Protein AF-X1MSN8-F1 (afdb_monomer_lite)

Organism: NCBI:txid412755

Radius of gyration: 18.1 Å; chains: 1; bounding box: 48×29×44 Å

InterPro domains:
  IPR015896 Tetrapyrrole biosynthesis, glutamyl-tRNA reductase, dimerisation domain [PF00745] (1-82)
  IPR036453 Glutamyl tRNA-reductase dimerization domain superfamily [SSF69075] (2-83)

Sequence (92 aa):
LRELAAVDVLKAYRQQSERLRDDELQKAQRLLANGGNPEDVLAQLARGLTNKLLHAPSVQLKKLSAEGRLDALAMAQELFALNEGSTDKSPQ

Secondary structure (DSSP, 8-state):
-HHHHHHHHHHHHHHHHHHHHHHHHHHHHHHHHTT--HHHHHHHHHHHHHHHHHHHHHHHHHHHHHTT-HHHHHHHHHHTTTT-TT------

Foldseek 3Di:
DVVVVVVVVVVVLVVVLVVLLVVLVVVLVVCVVVVHDNVVSVVCSVVSSVCVSCVVVVVVLVVCVVVVVVVVNVVVCVVVVVVVPPPPPDDD

Structure (mmCIF, N/CA/C/O backbone):
data_AF-X1MSN8-F1
#
_entry.id   AF-X1MSN8-F1
#
loop_
_atom_site.group_PDB
_atom_site.id
_atom_site.type_symbol
_atom_site.label_atom_id
_atom_site.label_alt_id
_atom_site.label_comp_id
_atom_site.label_asym_id
_atom_site.label_entity_id
_atom_site.label_seq_id
_atom_site.pdbx_PDB_ins_code
_atom_site.Cartn_x
_atom_site.Cartn_y
_atom_site.Cartn_z
_atom_site.occupancy
_atom_site.B_iso_or_equiv
_atom_site.auth_seq_id
_atom_site.auth_comp_id
_atom_site.auth_asym_id
_atom_site.auth_atom_id
_atom_site.pdbx_PDB_model_num
ATOM 1 N N . LEU A 1 1 ? 5.125 15.131 -23.665 1.00 62.31 1 LEU A N 1
ATOM 2 C CA . LEU A 1 1 ? 4.677 13.731 -23.894 1.00 62.31 1 LEU A CA 1
ATOM 3 C C . LEU A 1 1 ? 5.163 12.770 -22.803 1.00 62.31 1 LEU A C 1
ATOM 5 O O . LEU A 1 1 ?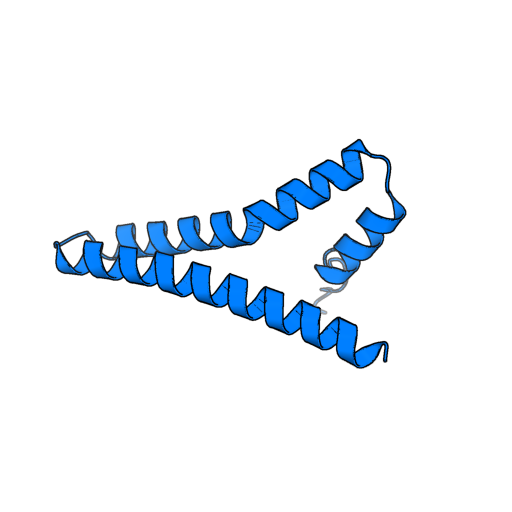 4.322 12.106 -22.223 1.00 62.31 1 LEU A O 1
ATOM 9 N N . ARG A 1 2 ? 6.465 12.710 -22.469 1.00 62.88 2 ARG A N 1
ATOM 10 C CA . ARG A 1 2 ? 6.985 11.805 -21.414 1.00 62.88 2 ARG A CA 1
ATOM 11 C C . ARG A 1 2 ? 6.503 12.134 -19.992 1.00 62.88 2 ARG A C 1
ATOM 13 O O . ARG A 1 2 ? 6.154 11.221 -19.258 1.00 62.88 2 ARG A O 1
ATOM 20 N N . GLU A 1 3 ? 6.417 13.415 -19.633 1.00 69.62 3 GLU A N 1
ATOM 21 C CA . GLU A 1 3 ? 5.919 13.836 -18.310 1.00 69.62 3 GLU A CA 1
ATOM 22 C C . GLU A 1 3 ? 4.455 13.434 -18.069 1.00 69.62 3 GLU A C 1
ATOM 24 O O . GLU A 1 3 ? 4.107 13.010 -16.973 1.00 69.62 3 GLU A O 1
ATOM 29 N N . LEU A 1 4 ? 3.615 13.471 -19.110 1.00 76.06 4 LEU A N 1
ATOM 30 C CA . LEU A 1 4 ? 2.209 13.054 -19.029 1.00 76.06 4 LEU A CA 1
ATOM 31 C C . LEU A 1 4 ? 2.079 11.560 -18.693 1.00 76.06 4 LEU A C 1
ATOM 33 O O . LEU A 1 4 ? 1.307 11.195 -17.814 1.00 76.06 4 LEU A O 1
ATOM 37 N N . ALA A 1 5 ? 2.903 10.709 -19.314 1.00 81.50 5 ALA A N 1
ATOM 38 C CA . ALA A 1 5 ? 2.864 9.266 -19.081 1.00 81.50 5 ALA A CA 1
ATOM 39 C C . ALA A 1 5 ? 3.246 8.888 -17.638 1.00 81.50 5 ALA A C 1
ATOM 41 O O . ALA A 1 5 ? 2.622 8.012 -17.041 1.00 81.50 5 ALA A O 1
ATOM 42 N N . ALA A 1 6 ? 4.241 9.564 -17.052 1.00 85.88 6 ALA A N 1
ATOM 43 C CA . ALA A 1 6 ? 4.626 9.338 -15.658 1.00 85.88 6 ALA A CA 1
ATOM 44 C C . ALA A 1 6 ? 3.519 9.772 -14.680 1.00 85.88 6 ALA A C 1
ATOM 46 O O . ALA A 1 6 ? 3.222 9.062 -13.717 1.00 85.88 6 ALA A O 1
ATOM 47 N N . VAL A 1 7 ? 2.869 10.909 -14.952 1.00 91.00 7 VAL A N 1
ATOM 48 C CA . VAL A 1 7 ? 1.734 11.404 -14.157 1.00 91.00 7 VAL A CA 1
ATOM 49 C C . VAL A 1 7 ? 0.560 10.427 -14.199 1.00 91.00 7 VAL A C 1
ATOM 51 O O . VAL A 1 7 ? -0.025 10.141 -13.152 1.00 91.00 7 VAL A O 1
ATOM 54 N N . ASP A 1 8 ? 0.244 9.867 -15.367 1.00 92.88 8 ASP A N 1
ATOM 55 C CA . ASP A 1 8 ? -0.848 8.903 -15.519 1.00 92.88 8 ASP A CA 1
ATOM 56 C C . ASP A 1 8 ? -0.595 7.614 -14.725 1.00 92.88 8 ASP A C 1
ATOM 58 O O . ASP A 1 8 ? -1.491 7.128 -14.028 1.00 92.88 8 ASP A O 1
ATOM 62 N N . VAL A 1 9 ? 0.640 7.097 -14.748 1.00 89.75 9 VAL A N 1
ATOM 63 C CA . VAL A 1 9 ? 1.039 5.924 -13.951 1.00 89.75 9 VAL A CA 1
ATOM 64 C C . VAL A 1 9 ? 0.905 6.207 -12.454 1.00 89.75 9 VAL A C 1
ATOM 66 O O . VAL A 1 9 ? 0.296 5.417 -11.728 1.00 89.75 9 VAL A O 1
ATOM 69 N N . LEU A 1 10 ? 1.412 7.351 -11.982 1.00 90.94 10 LEU A N 1
ATOM 70 C CA . LEU A 1 10 ? 1.302 7.743 -10.574 1.00 90.94 10 LEU A CA 1
ATOM 71 C C . LEU A 1 10 ? -0.156 7.909 -10.139 1.00 90.94 10 LEU A C 1
ATOM 73 O O . LEU A 1 10 ? -0.532 7.475 -9.049 1.00 90.94 10 LEU A O 1
ATOM 77 N N . LYS A 1 11 ? -0.994 8.507 -10.990 1.00 95.00 11 LYS A N 1
ATOM 78 C CA . LYS A 1 11 ? -2.423 8.680 -10.721 1.00 95.00 11 LYS A CA 1
ATOM 79 C C . LYS A 1 11 ? -3.132 7.333 -10.611 1.00 95.00 11 LYS A C 1
ATOM 81 O O . LYS A 1 11 ? -3.870 7.121 -9.651 1.00 95.00 11 LYS A O 1
ATOM 86 N N . ALA A 1 12 ? -2.874 6.414 -11.540 1.00 94.06 12 ALA A N 1
ATOM 87 C CA . ALA A 1 12 ? -3.446 5.072 -11.506 1.00 94.06 12 ALA A CA 1
ATOM 88 C C . ALA A 1 12 ? -3.023 4.302 -10.243 1.00 94.06 12 ALA A C 1
ATOM 90 O O . ALA A 1 12 ? -3.866 3.685 -9.585 1.00 94.06 12 ALA A O 1
ATOM 91 N N . TYR A 1 13 ? -1.744 4.389 -9.863 1.00 92.25 13 TYR A N 1
ATOM 92 C CA . TYR A 1 13 ? -1.223 3.739 -8.660 1.00 92.25 13 TYR A CA 1
ATOM 93 C C . TYR A 1 13 ? -1.836 4.310 -7.372 1.00 92.25 13 TYR A C 1
ATOM 95 O O . TYR A 1 13 ? -2.251 3.551 -6.491 1.00 92.25 13 TYR A O 1
ATOM 103 N N . ARG A 1 14 ? -1.976 5.640 -7.275 1.00 94.50 14 ARG A N 1
ATOM 104 C CA . ARG A 1 14 ? -2.651 6.296 -6.140 1.00 94.50 14 ARG A CA 1
ATOM 105 C C . ARG A 1 14 ? -4.108 5.868 -6.029 1.00 94.50 14 ARG A C 1
ATOM 107 O O . ARG A 1 14 ? -4.513 5.404 -4.972 1.00 94.50 14 ARG A O 1
ATOM 114 N N . GLN A 1 15 ? -4.858 5.915 -7.128 1.00 97.19 15 GLN A N 1
ATOM 115 C CA . GLN A 1 15 ? -6.263 5.495 -7.145 1.00 97.19 15 GLN A CA 1
ATOM 116 C C . GLN A 1 15 ? -6.435 4.019 -6.765 1.00 97.19 15 GLN A C 1
ATOM 118 O O . GLN A 1 15 ? -7.387 3.649 -6.083 1.00 97.19 15 GLN A O 1
ATOM 123 N N . GLN A 1 16 ? -5.531 3.141 -7.207 1.00 95.75 16 GLN A N 1
ATOM 124 C CA . GLN A 1 16 ? -5.532 1.747 -6.766 1.00 95.75 16 GLN A CA 1
ATOM 125 C C . GLN A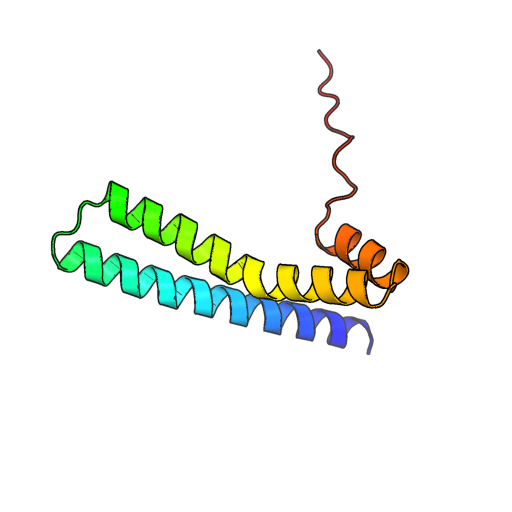 1 16 ? -5.280 1.632 -5.258 1.00 95.75 16 GLN A C 1
ATOM 127 O O . GLN A 1 16 ? -6.024 0.927 -4.581 1.00 95.75 16 GLN A O 1
ATOM 132 N N . SER A 1 17 ? -4.276 2.338 -4.739 1.00 95.94 17 SER A N 1
ATOM 133 C CA . SER A 1 17 ? -3.915 2.312 -3.317 1.00 95.94 17 SER A CA 1
ATOM 134 C C . SER A 1 17 ? -5.037 2.850 -2.423 1.00 95.94 17 SER A C 1
ATOM 136 O O . SER A 1 17 ? -5.343 2.255 -1.393 1.00 95.94 17 SER A O 1
ATOM 138 N N . GLU A 1 18 ? -5.695 3.934 -2.840 1.00 98.00 18 GLU A N 1
ATOM 139 C CA . GLU A 1 18 ? -6.842 4.525 -2.141 1.00 98.00 18 GLU A CA 1
ATOM 140 C C . GLU A 1 18 ? -8.023 3.557 -2.076 1.00 98.00 18 GLU A C 1
ATOM 142 O O . GLU A 1 18 ? -8.571 3.349 -0.999 1.00 98.00 18 GLU A O 1
ATOM 147 N N . ARG A 1 19 ? -8.353 2.879 -3.184 1.00 98.00 19 ARG A N 1
ATOM 148 C CA . ARG A 1 19 ? -9.403 1.845 -3.184 1.00 98.00 19 ARG A CA 1
ATOM 149 C C . ARG A 1 19 ? -9.105 0.720 -2.193 1.00 98.00 19 ARG A C 1
ATOM 151 O O . ARG A 1 19 ? -9.986 0.319 -1.443 1.00 98.00 19 ARG A O 1
ATOM 158 N N . LEU A 1 20 ? -7.861 0.236 -2.151 1.00 98.06 20 LEU A N 1
ATOM 159 C CA . LEU A 1 20 ? -7.466 -0.811 -1.200 1.00 98.06 20 LEU A CA 1
ATOM 160 C C . LEU A 1 20 ? -7.570 -0.337 0.255 1.00 98.06 20 LEU A C 1
ATOM 162 O O . LEU A 1 20 ? -8.016 -1.104 1.109 1.00 98.06 20 LEU A O 1
ATOM 166 N N . ARG A 1 21 ? -7.177 0.912 0.533 1.00 98.12 21 ARG A N 1
ATOM 167 C CA . ARG A 1 21 ? -7.335 1.535 1.853 1.00 98.12 21 ARG A CA 1
ATOM 168 C C . ARG A 1 21 ? -8.805 1.594 2.250 1.00 98.12 21 ARG A C 1
ATOM 170 O O . ARG A 1 21 ? -9.135 1.178 3.356 1.00 98.12 21 ARG A O 1
ATOM 177 N N . ASP A 1 22 ? -9.660 2.098 1.370 1.00 98.50 22 ASP A N 1
ATOM 178 C CA . ASP A 1 22 ? -11.077 2.309 1.664 1.00 98.50 22 ASP A CA 1
ATOM 179 C C . ASP A 1 22 ? -11.798 0.974 1.908 1.00 98.50 22 ASP A C 1
ATOM 181 O O . ASP A 1 22 ? -12.560 0.854 2.868 1.00 98.50 22 ASP A O 1
ATOM 185 N N . ASP A 1 23 ? -11.475 -0.063 1.128 1.00 98.25 23 ASP A N 1
ATOM 186 C CA . ASP A 1 23 ? -11.997 -1.419 1.323 1.00 98.25 23 ASP A CA 1
ATOM 187 C C . ASP A 1 23 ? -11.616 -2.005 2.691 1.00 98.25 23 ASP A C 1
ATOM 189 O O . ASP A 1 23 ? -12.454 -2.580 3.391 1.00 98.25 23 ASP A O 1
ATOM 193 N N . GLU A 1 24 ? -10.341 -1.906 3.079 1.00 98.44 24 GLU A N 1
ATOM 194 C CA . GLU A 1 24 ? -9.880 -2.448 4.361 1.00 98.44 24 GLU A CA 1
ATOM 195 C C . GLU A 1 24 ? -10.414 -1.632 5.541 1.00 98.44 24 GLU A C 1
ATOM 197 O O . GLU A 1 24 ? -10.841 -2.209 6.545 1.00 98.44 24 GLU A O 1
ATOM 202 N N . LEU A 1 25 ? -10.483 -0.306 5.402 1.00 98.56 25 LEU A N 1
ATOM 203 C CA . LEU A 1 25 ? -11.079 0.572 6.403 1.00 98.56 25 LEU A CA 1
ATOM 204 C C . LEU A 1 25 ? 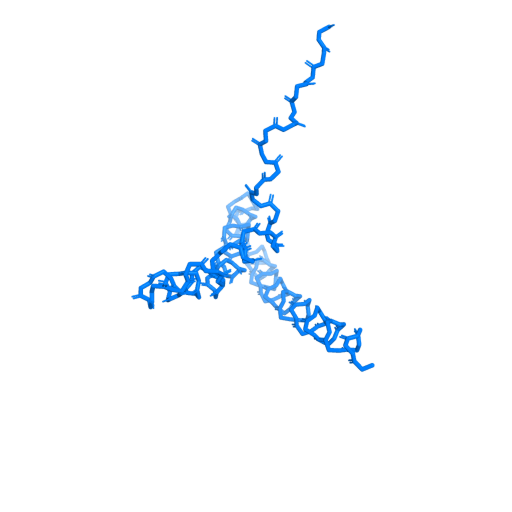-12.561 0.247 6.611 1.00 98.56 25 LEU A C 1
ATOM 206 O O . LEU A 1 25 ? -13.007 0.134 7.752 1.00 98.56 25 LEU A O 1
ATOM 210 N N . GLN A 1 26 ? -13.320 0.033 5.533 1.00 98.56 26 GLN A N 1
ATOM 211 C CA . GLN A 1 26 ? -14.734 -0.321 5.631 1.00 98.56 26 GLN A CA 1
ATOM 212 C C . GLN A 1 26 ? -14.933 -1.654 6.364 1.00 98.56 26 GLN A C 1
ATOM 214 O O . GLN A 1 26 ? -15.855 -1.790 7.173 1.00 98.56 26 GLN A O 1
ATOM 219 N N . LYS A 1 27 ? -14.069 -2.648 6.124 1.00 98.19 27 LYS A N 1
ATOM 220 C CA . LYS A 1 27 ? -14.104 -3.917 6.869 1.00 98.19 27 LYS A CA 1
ATOM 221 C C . LYS A 1 27 ? -13.815 -3.710 8.351 1.00 98.19 27 LYS A C 1
ATOM 223 O O . LYS A 1 27 ? -14.556 -4.233 9.180 1.00 98.19 27 LYS A O 1
ATOM 228 N N . ALA A 1 28 ? -12.786 -2.929 8.679 1.00 98.50 28 ALA A N 1
ATOM 229 C CA . ALA A 1 28 ? -12.431 -2.616 10.059 1.00 98.50 28 ALA A CA 1
ATOM 230 C C . ALA A 1 28 ? -13.585 -1.911 10.790 1.00 98.50 28 ALA A C 1
ATOM 232 O O . ALA A 1 28 ? -13.979 -2.326 11.876 1.00 98.50 28 ALA A O 1
ATOM 233 N N . GLN A 1 29 ? -14.207 -0.916 10.156 1.00 98.56 29 GLN A N 1
ATOM 234 C CA . GLN A 1 29 ? -15.370 -0.216 10.708 1.00 98.56 29 GLN A CA 1
ATOM 235 C C . GLN A 1 29 ? -16.542 -1.162 10.996 1.00 98.56 29 GLN A C 1
ATOM 237 O O . GLN A 1 29 ? -17.160 -1.060 12.052 1.00 98.56 29 GLN A O 1
ATOM 242 N N . ARG A 1 30 ? -16.828 -2.114 10.098 1.00 98.44 30 ARG A N 1
ATOM 243 C CA . ARG A 1 30 ? -17.874 -3.127 10.327 1.00 98.44 30 ARG A CA 1
ATOM 244 C C . ARG A 1 30 ? -17.545 -4.034 11.512 1.00 98.44 30 ARG A C 1
ATOM 246 O O . ARG A 1 30 ? -18.434 -4.335 12.299 1.00 98.44 30 ARG A O 1
ATOM 253 N N . LEU A 1 31 ? -16.289 -4.456 11.658 1.00 98.25 31 LEU A N 1
ATOM 254 C CA . LEU A 1 31 ? -15.863 -5.281 12.793 1.00 98.25 31 LEU A CA 1
ATOM 255 C C . LEU A 1 31 ? -15.999 -4.529 14.122 1.00 98.25 31 LEU A C 1
ATOM 257 O O . LEU A 1 31 ? -16.522 -5.092 15.079 1.00 98.25 31 LEU A O 1
ATOM 261 N N . LEU A 1 32 ? -15.603 -3.254 14.161 1.00 98.56 32 LEU A N 1
ATOM 262 C CA . LEU A 1 32 ? -15.776 -2.398 15.338 1.00 98.56 32 LEU A CA 1
ATOM 263 C C . LEU A 1 32 ? -17.256 -2.205 15.687 1.00 98.56 32 LEU A C 1
ATOM 265 O O . LEU A 1 32 ? -17.637 -2.357 16.843 1.00 98.56 32 LEU A O 1
ATOM 269 N N . ALA A 1 33 ? -18.101 -1.925 14.690 1.00 98.19 33 ALA A N 1
ATOM 270 C CA . ALA A 1 33 ? -19.542 -1.763 14.891 1.00 98.19 33 ALA A CA 1
ATOM 271 C C . ALA A 1 33 ? -20.211 -3.033 15.445 1.00 98.19 33 ALA A C 1
ATOM 273 O O . ALA A 1 33 ? -21.193 -2.946 16.177 1.00 98.19 33 ALA A O 1
ATOM 274 N N . ASN A 1 34 ? -19.647 -4.203 15.143 1.00 97.94 34 ASN A N 1
ATOM 275 C CA . ASN A 1 34 ? -20.107 -5.495 15.645 1.00 97.94 34 ASN A CA 1
ATOM 276 C C . ASN A 1 34 ? -19.494 -5.879 17.008 1.00 97.94 34 ASN A C 1
ATOM 278 O O . ASN A 1 34 ? -19.646 -7.021 17.438 1.00 97.94 34 ASN A O 1
ATOM 282 N N . GLY A 1 35 ? -18.796 -4.960 17.685 1.00 97.81 35 GLY A N 1
ATOM 283 C CA . GLY A 1 35 ? -18.206 -5.191 19.007 1.00 97.81 35 GLY A CA 1
ATOM 284 C C . GLY A 1 35 ? -16.851 -5.906 18.990 1.00 97.81 35 GLY A C 1
ATOM 285 O O . GLY A 1 35 ? -16.432 -6.435 20.017 1.00 97.81 35 GLY A O 1
ATOM 286 N N . GLY A 1 36 ? -16.163 -5.945 17.845 1.00 97.69 36 GLY A N 1
ATOM 287 C CA . GLY A 1 36 ? -14.798 -6.462 17.764 1.00 97.69 36 GLY A CA 1
ATOM 288 C C . GLY A 1 36 ? -13.833 -5.669 18.650 1.00 97.69 36 GLY A C 1
ATOM 289 O O . GLY A 1 36 ? -13.979 -4.455 18.805 1.00 97.69 36 GLY A O 1
ATOM 290 N N . ASN A 1 37 ? -12.829 -6.350 19.212 1.00 98.44 37 ASN A N 1
ATOM 291 C CA . ASN A 1 37 ? -11.788 -5.690 19.997 1.00 98.44 37 ASN A CA 1
ATOM 292 C C . ASN A 1 37 ? -11.042 -4.659 19.117 1.00 98.44 37 ASN A C 1
ATOM 294 O O . ASN A 1 37 ? -10.525 -5.036 18.059 1.00 98.44 37 ASN A O 1
ATOM 298 N N . PRO A 1 38 ? -10.962 -3.376 19.522 1.00 98.19 38 PRO A N 1
ATOM 299 C CA . PRO A 1 38 ? -10.337 -2.345 18.702 1.00 98.19 38 PRO A CA 1
ATOM 300 C C . PRO A 1 38 ? -8.872 -2.600 18.341 1.00 98.19 38 PRO A C 1
ATOM 302 O O . PRO A 1 38 ? -8.478 -2.331 17.207 1.00 98.19 38 PRO A O 1
ATOM 305 N N . GLU A 1 39 ? -8.073 -3.136 19.263 1.00 98.44 39 GLU A N 1
ATOM 306 C CA . GLU A 1 39 ? -6.651 -3.405 19.032 1.00 98.44 39 GLU A CA 1
ATOM 307 C C . GLU A 1 39 ? -6.466 -4.484 17.962 1.00 98.44 39 GLU A C 1
ATOM 309 O O . GLU A 1 39 ? -5.703 -4.299 17.009 1.00 98.44 39 GLU A O 1
ATOM 314 N N . ASP A 1 40 ? -7.240 -5.568 18.053 1.00 98.44 40 ASP A N 1
ATOM 315 C CA . ASP A 1 40 ? -7.204 -6.660 17.079 1.00 98.44 40 ASP A CA 1
ATOM 316 C C . ASP A 1 40 ? -7.644 -6.195 15.689 1.00 98.44 40 ASP A C 1
ATOM 318 O O . ASP A 1 40 ? -7.006 -6.524 14.682 1.00 98.44 40 ASP A O 1
ATOM 322 N N . VAL A 1 41 ? -8.712 -5.393 15.621 1.00 98.62 41 VAL A N 1
ATOM 323 C CA . VAL A 1 41 ? -9.237 -4.871 14.354 1.00 98.62 41 VAL A CA 1
ATOM 324 C C . VAL A 1 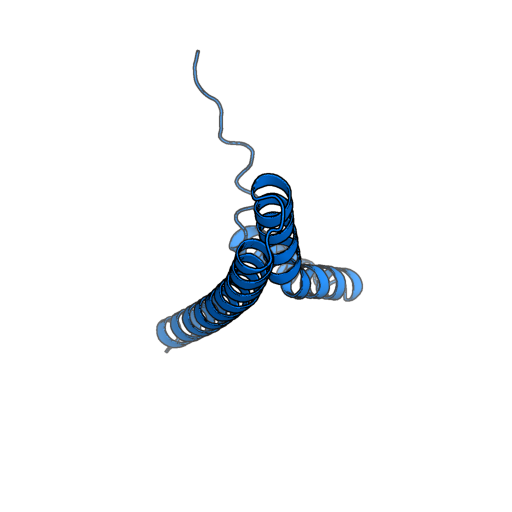41 ? -8.239 -3.924 13.689 1.00 98.62 41 VAL A C 1
ATOM 326 O O . VAL A 1 41 ? -8.009 -4.026 12.481 1.00 98.62 41 VAL A O 1
ATOM 329 N N . LEU A 1 42 ? -7.602 -3.034 14.452 1.00 98.50 42 LEU A N 1
ATOM 330 C CA . LEU A 1 42 ? -6.569 -2.139 13.925 1.00 98.50 42 LEU A CA 1
ATOM 331 C C . LEU A 1 42 ? -5.332 -2.919 13.462 1.00 98.50 42 LEU A C 1
ATOM 333 O O . LEU A 1 42 ? -4.806 -2.656 12.378 1.00 98.50 42 LEU A O 1
ATOM 337 N N . ALA A 1 43 ? -4.905 -3.932 14.222 1.00 98.50 43 ALA A N 1
ATOM 338 C CA . ALA A 1 43 ? -3.810 -4.808 13.821 1.00 98.50 43 ALA A CA 1
ATOM 339 C C . ALA A 1 43 ? -4.144 -5.601 12.546 1.00 98.50 43 ALA A C 1
ATOM 341 O O . ALA A 1 43 ? -3.260 -5.857 11.722 1.00 98.50 43 ALA A O 1
ATOM 342 N N . GLN A 1 44 ? -5.401 -6.020 12.373 1.00 98.12 44 GLN A N 1
ATOM 343 C CA . GLN A 1 44 ? -5.868 -6.692 11.161 1.00 98.12 44 GLN A CA 1
ATOM 344 C C . GLN A 1 44 ? -5.898 -5.739 9.962 1.00 98.12 44 GLN A C 1
ATOM 346 O O . GLN A 1 44 ? -5.407 -6.112 8.899 1.00 98.12 44 GLN A O 1
ATOM 351 N N . LEU A 1 45 ? -6.412 -4.518 10.134 1.00 98.50 45 LEU A N 1
ATOM 352 C CA . LEU A 1 45 ? -6.419 -3.470 9.110 1.00 98.50 45 LEU A CA 1
ATOM 353 C C . LEU A 1 45 ? -5.003 -3.182 8.604 1.00 98.50 45 LEU A C 1
ATOM 355 O O . LEU A 1 45 ? -4.763 -3.226 7.398 1.00 98.50 45 LEU A O 1
ATOM 359 N N . ALA A 1 46 ? -4.063 -2.932 9.519 1.00 98.31 46 ALA A N 1
ATOM 360 C CA . ALA A 1 46 ? -2.678 -2.628 9.172 1.00 98.31 46 ALA A CA 1
ATOM 361 C C . ALA A 1 46 ? -2.050 -3.760 8.345 1.00 98.31 46 ALA A C 1
ATOM 363 O O . ALA A 1 46 ? -1.550 -3.532 7.244 1.00 98.31 46 ALA A O 1
ATOM 364 N N . ARG A 1 47 ? -2.156 -5.007 8.826 1.00 98.12 47 ARG A N 1
ATOM 365 C CA . ARG A 1 47 ? -1.633 -6.185 8.116 1.00 98.12 47 ARG A CA 1
ATOM 366 C C . ARG A 1 47 ? -2.313 -6.395 6.762 1.00 98.12 47 ARG A C 1
ATOM 368 O O . ARG A 1 47 ? -1.633 -6.643 5.767 1.00 98.12 47 ARG A O 1
ATOM 375 N N . GLY A 1 48 ? -3.641 -6.302 6.716 1.00 97.62 48 GLY A N 1
ATOM 376 C CA . GLY A 1 48 ? -4.440 -6.503 5.507 1.00 97.62 48 GLY A CA 1
ATOM 377 C C . GLY A 1 48 ? -4.099 -5.492 4.418 1.00 97.62 48 GLY A C 1
ATOM 378 O O . GLY A 1 48 ? -3.838 -5.878 3.275 1.00 97.62 48 GLY A O 1
ATOM 379 N N . LEU A 1 49 ? -4.016 -4.213 4.785 1.00 98.12 49 LEU A N 1
ATOM 380 C CA . LEU A 1 49 ? -3.671 -3.137 3.866 1.00 98.12 49 LEU A CA 1
ATOM 381 C C . LEU A 1 49 ? -2.242 -3.282 3.333 1.00 98.12 49 LEU A C 1
ATOM 383 O O . LEU A 1 49 ? -2.049 -3.258 2.117 1.00 98.12 49 LEU A O 1
ATOM 387 N N . THR A 1 50 ? -1.253 -3.501 4.206 1.00 96.81 50 THR A N 1
ATOM 388 C CA . THR A 1 50 ? 0.147 -3.683 3.789 1.00 96.81 50 THR A CA 1
ATOM 389 C C . THR A 1 50 ? 0.299 -4.871 2.843 1.00 96.81 50 THR A C 1
ATOM 391 O O . THR A 1 50 ? 0.900 -4.738 1.777 1.00 96.81 50 THR A O 1
ATOM 394 N N . ASN A 1 51 ? -0.305 -6.017 3.170 1.00 97.44 51 ASN A N 1
ATOM 395 C CA . ASN A 1 51 ? -0.244 -7.201 2.314 1.00 97.44 51 ASN A CA 1
ATOM 396 C C . ASN A 1 51 ? -0.860 -6.942 0.935 1.00 97.44 51 ASN A C 1
ATOM 398 O O . ASN A 1 51 ? -0.295 -7.344 -0.081 1.00 97.44 51 ASN A O 1
ATOM 402 N N . LYS A 1 52 ? -2.003 -6.251 0.886 1.00 96.69 52 LYS A N 1
ATOM 403 C CA . LYS A 1 52 ? -2.683 -5.922 -0.370 1.00 96.69 52 LYS A CA 1
ATOM 404 C C . LYS A 1 52 ? -1.896 -4.941 -1.231 1.00 96.69 52 LYS A C 1
ATOM 406 O O . LYS A 1 52 ? -1.795 -5.164 -2.435 1.00 96.69 52 LYS A O 1
ATOM 411 N N . LEU A 1 53 ? -1.321 -3.899 -0.629 1.00 95.12 53 LEU A N 1
ATOM 412 C CA . LEU A 1 53 ? -0.478 -2.931 -1.336 1.00 95.12 53 LEU A CA 1
ATOM 413 C C . LEU A 1 53 ? 0.767 -3.602 -1.929 1.00 95.12 53 LEU A C 1
ATOM 415 O O . LEU A 1 53 ? 1.137 -3.321 -3.066 1.00 95.12 53 LEU A O 1
ATOM 419 N N . LEU A 1 54 ? 1.389 -4.522 -1.187 1.00 93.62 54 LEU A N 1
ATOM 420 C CA . LEU A 1 54 ? 2.639 -5.163 -1.598 1.00 93.62 54 LEU A CA 1
ATOM 421 C C . LEU A 1 54 ? 2.454 -6.373 -2.516 1.00 93.62 54 LEU A C 1
ATOM 423 O O . LEU A 1 54 ? 3.422 -6.781 -3.158 1.00 93.62 54 LEU A O 1
ATOM 427 N N . HIS A 1 55 ? 1.255 -6.955 -2.609 1.00 94.38 55 HIS A N 1
ATOM 428 C CA . HIS A 1 55 ? 1.031 -8.184 -3.371 1.00 94.38 55 HIS A CA 1
ATOM 429 C C . HIS A 1 55 ? 1.407 -8.038 -4.852 1.00 94.38 55 HIS A C 1
ATOM 431 O O . HIS A 1 55 ? 2.264 -8.774 -5.342 1.00 94.38 55 HIS A O 1
ATOM 437 N N . ALA A 1 56 ? 0.808 -7.074 -5.558 1.00 90.25 56 ALA A N 1
ATOM 438 C CA . ALA A 1 56 ? 1.057 -6.888 -6.987 1.00 90.25 56 ALA A CA 1
ATOM 439 C C . ALA A 1 56 ? 2.522 -6.501 -7.294 1.00 90.25 56 ALA A C 1
ATOM 441 O O . ALA A 1 56 ? 3.132 -7.179 -8.125 1.00 90.25 56 ALA A O 1
ATOM 442 N N . PRO A 1 57 ? 3.139 -5.518 -6.603 1.00 90.94 57 PRO A N 1
ATOM 443 C CA . PRO A 1 57 ? 4.569 -5.237 -6.744 1.00 90.94 57 PRO A CA 1
ATOM 444 C C . PRO A 1 57 ? 5.459 -6.460 -6.512 1.00 90.94 57 PRO A C 1
ATOM 446 O O . PRO A 1 57 ? 6.348 -6.740 -7.313 1.00 90.94 57 PRO A O 1
ATOM 449 N N . SER A 1 58 ? 5.192 -7.229 -5.452 1.00 92.50 58 SER A N 1
ATOM 450 C CA . SER A 1 58 ? 5.994 -8.403 -5.092 1.00 92.50 58 SER A CA 1
ATOM 451 C C . SER A 1 58 ? 5.911 -9.506 -6.146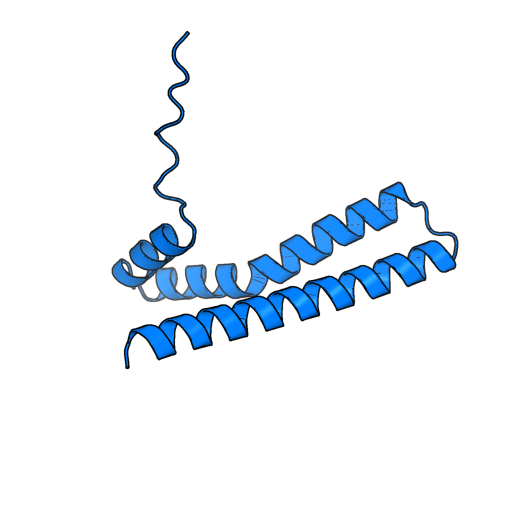 1.00 92.50 58 SER A C 1
ATOM 453 O O . SER A 1 58 ? 6.920 -10.135 -6.463 1.00 92.50 58 SER A O 1
ATOM 455 N N . VAL A 1 59 ? 4.723 -9.747 -6.710 1.00 95.06 59 VAL A N 1
ATOM 456 C CA . VAL A 1 59 ? 4.535 -10.693 -7.824 1.00 95.06 59 VAL A CA 1
ATOM 457 C C . VAL A 1 59 ? 5.319 -10.235 -9.052 1.00 95.06 59 VAL A C 1
ATOM 459 O O . VAL A 1 59 ? 6.001 -11.044 -9.683 1.00 95.06 59 VAL A O 1
ATOM 462 N N . GLN A 1 60 ? 5.292 -8.938 -9.354 1.00 92.81 60 GLN A N 1
ATOM 463 C CA . GLN A 1 60 ? 5.970 -8.402 -10.528 1.00 92.81 60 GLN A CA 1
ATOM 464 C C . GLN A 1 60 ? 7.490 -8.408 -10.400 1.00 92.81 60 GLN A C 1
ATOM 466 O O . GLN A 1 60 ? 8.168 -8.795 -11.349 1.00 92.81 60 GLN A O 1
ATOM 471 N N . LEU A 1 61 ? 8.028 -8.100 -9.220 1.00 91.75 61 LEU A N 1
ATOM 472 C CA . LEU A 1 61 ? 9.455 -8.247 -8.928 1.00 91.75 61 LEU A CA 1
ATOM 473 C C . LEU A 1 61 ? 9.920 -9.701 -9.090 1.00 91.75 61 LEU A C 1
ATOM 475 O O . LEU A 1 61 ? 10.927 -9.958 -9.751 1.00 91.75 61 LEU A O 1
ATOM 479 N N . LYS A 1 62 ? 9.157 -10.666 -8.557 1.00 92.75 62 LYS A N 1
ATOM 480 C CA . LYS A 1 62 ? 9.453 -12.100 -8.723 1.00 92.75 62 LYS A CA 1
ATOM 481 C C . LYS A 1 62 ? 9.456 -12.513 -10.193 1.00 92.75 62 LYS A C 1
ATOM 483 O O . LYS A 1 62 ? 10.345 -13.247 -10.613 1.00 92.75 62 LYS A O 1
ATOM 488 N N . LYS A 1 63 ? 8.495 -12.021 -10.979 1.00 94.50 63 LYS A N 1
ATOM 489 C CA . LYS A 1 63 ? 8.415 -12.292 -12.418 1.00 94.50 63 LYS A CA 1
ATOM 490 C C . LYS A 1 63 ? 9.618 -11.723 -13.177 1.00 94.50 63 LYS A C 1
ATOM 492 O O . LYS A 1 63 ? 10.237 -12.452 -13.941 1.00 94.50 63 LYS A O 1
ATOM 497 N N . LEU A 1 64 ? 9.991 -10.464 -12.927 1.00 92.12 64 LEU A N 1
ATOM 498 C CA . LEU A 1 64 ? 11.172 -9.843 -13.545 1.00 92.12 64 LEU A CA 1
ATOM 499 C C . LEU A 1 64 ? 12.458 -10.616 -13.224 1.00 92.12 64 LEU A C 1
ATOM 501 O O . LEU A 1 64 ? 13.288 -10.819 -14.108 1.00 92.12 64 LEU A O 1
ATOM 505 N N . SER A 1 65 ? 12.597 -11.080 -11.980 1.00 90.62 65 SER A N 1
ATOM 506 C CA . SER A 1 65 ? 13.723 -11.916 -11.558 1.00 90.62 65 SER A CA 1
ATOM 507 C C . SER A 1 65 ? 13.741 -13.269 -12.279 1.00 90.62 65 SER A C 1
ATOM 509 O O . SER A 1 65 ? 14.782 -13.653 -12.804 1.00 90.62 65 SER A O 1
ATOM 511 N N . ALA A 1 66 ? 12.597 -13.956 -12.374 1.00 94.50 66 ALA A N 1
ATOM 512 C CA . ALA A 1 66 ? 12.483 -15.236 -13.077 1.00 94.50 66 ALA A CA 1
ATOM 513 C C . ALA A 1 66 ? 12.759 -15.122 -14.588 1.00 94.50 66 ALA A C 1
ATOM 515 O O . ALA A 1 66 ? 13.289 -16.049 -15.192 1.00 94.50 66 ALA A O 1
ATOM 516 N N . GLU A 1 67 ? 12.433 -13.979 -15.193 1.00 95.75 67 GLU A N 1
ATOM 517 C CA . GLU A 1 67 ? 12.706 -13.675 -16.603 1.00 95.75 67 GLU A CA 1
ATOM 518 C C . GLU A 1 67 ? 14.150 -13.195 -16.854 1.00 95.75 67 GLU A C 1
ATOM 520 O O . GLU A 1 67 ? 14.497 -12.876 -17.990 1.00 95.75 67 GLU A O 1
ATOM 525 N N . GLY A 1 68 ? 14.997 -13.100 -15.819 1.00 93.88 68 GLY A N 1
ATOM 526 C CA . GLY A 1 68 ? 16.380 -12.627 -15.945 1.00 93.88 68 GLY A CA 1
ATOM 527 C C . GLY A 1 68 ? 16.504 -11.138 -16.296 1.00 93.88 68 GLY A C 1
ATOM 528 O O . GLY A 1 68 ? 17.545 -10.695 -16.776 1.00 93.88 68 GLY A O 1
ATOM 529 N N . ARG A 1 69 ? 15.453 -10.340 -16.069 1.00 94.88 69 ARG A N 1
ATOM 530 C CA . ARG A 1 69 ? 15.387 -8.920 -16.451 1.00 94.88 69 ARG A CA 1
ATOM 531 C C . ARG A 1 69 ? 16.024 -8.020 -15.393 1.00 94.88 69 ARG A C 1
ATOM 533 O O . ARG A 1 69 ? 15.338 -7.236 -14.737 1.00 94.88 69 ARG A O 1
ATOM 540 N N . LEU A 1 70 ? 17.340 -8.138 -15.234 1.00 90.62 70 LEU A N 1
ATOM 541 C CA . LEU A 1 70 ? 18.099 -7.451 -14.183 1.00 90.62 70 LEU A CA 1
ATOM 542 C C . LEU A 1 70 ? 17.999 -5.917 -14.263 1.00 90.62 70 LEU A C 1
ATOM 544 O O . LEU A 1 70 ? 17.799 -5.283 -13.231 1.00 90.62 70 LEU A O 1
ATOM 548 N N . ASP A 1 71 ? 18.008 -5.324 -15.460 1.00 91.81 71 ASP A N 1
ATOM 549 C CA . ASP A 1 71 ? 17.861 -3.864 -15.623 1.00 91.81 71 ASP A CA 1
ATOM 550 C C . ASP A 1 71 ? 16.500 -3.358 -15.125 1.00 91.81 71 ASP A C 1
ATOM 552 O O . ASP A 1 71 ? 16.387 -2.312 -14.489 1.00 91.81 71 ASP A O 1
ATOM 556 N N . ALA A 1 72 ? 15.438 -4.130 -15.375 1.00 90.12 72 ALA A N 1
ATOM 557 C CA . ALA A 1 72 ? 14.102 -3.798 -14.892 1.00 90.12 72 ALA A CA 1
ATOM 558 C C . ALA A 1 72 ? 13.992 -3.953 -13.369 1.00 90.12 72 ALA A C 1
ATOM 560 O O . ALA A 1 72 ? 13.264 -3.198 -12.727 1.00 90.12 72 ALA A O 1
ATOM 561 N N . LEU A 1 73 ? 14.725 -4.908 -12.788 1.00 89.25 73 LEU A N 1
ATOM 562 C CA . LEU A 1 73 ? 14.831 -5.065 -11.341 1.00 89.25 73 LEU A CA 1
ATOM 563 C C . LEU A 1 73 ? 15.561 -3.872 -10.705 1.00 89.25 73 LEU A C 1
ATOM 565 O O . LEU A 1 73 ? 15.101 -3.372 -9.683 1.00 89.25 73 LEU A O 1
ATOM 569 N N . ALA A 1 74 ? 16.649 -3.392 -11.317 1.00 88.62 74 ALA A N 1
ATOM 570 C CA . ALA A 1 74 ? 17.392 -2.220 -10.852 1.00 88.62 74 ALA A CA 1
ATOM 571 C C . ALA A 1 74 ? 16.522 -0.951 -10.874 1.00 88.62 74 ALA A C 1
ATOM 573 O O . ALA A 1 74 ? 16.399 -0.278 -9.853 1.00 88.62 74 ALA A O 1
ATOM 574 N N . MET A 1 75 ? 15.805 -0.700 -11.977 1.00 90.31 75 MET A N 1
ATOM 575 C CA . MET A 1 75 ? 14.840 0.409 -12.053 1.00 90.31 75 MET A CA 1
ATOM 576 C C . MET A 1 75 ? 13.738 0.305 -10.989 1.00 90.31 75 MET A C 1
ATOM 578 O O . MET A 1 75 ? 13.294 1.313 -10.447 1.00 90.31 75 MET A O 1
ATOM 582 N N . ALA A 1 76 ? 13.276 -0.908 -10.671 1.00 88.25 76 ALA A N 1
ATOM 583 C CA . ALA A 1 76 ? 12.285 -1.094 -9.617 1.00 88.25 76 ALA A CA 1
ATOM 584 C C . ALA A 1 76 ? 12.861 -0.805 -8.219 1.00 88.25 76 ALA A C 1
ATOM 586 O O . ALA A 1 76 ? 12.161 -0.233 -7.387 1.00 88.25 76 ALA A O 1
ATOM 587 N N . GLN A 1 77 ? 14.125 -1.152 -7.957 1.00 87.19 77 GLN A N 1
ATOM 588 C CA . GLN A 1 77 ? 14.797 -0.797 -6.701 1.00 87.19 77 GLN A CA 1
ATOM 589 C C . GLN A 1 77 ? 14.935 0.721 -6.538 1.00 87.19 77 GLN A C 1
ATOM 591 O O . GLN A 1 77 ? 14.701 1.227 -5.442 1.00 87.19 77 GLN A O 1
ATOM 596 N N . GLU A 1 78 ? 15.241 1.442 -7.619 1.00 89.25 78 GLU A N 1
ATOM 597 C CA . GLU A 1 78 ? 15.238 2.911 -7.638 1.00 89.25 78 GLU A CA 1
ATOM 598 C C . GLU A 1 78 ? 13.835 3.475 -7.382 1.00 89.25 78 GLU A C 1
ATOM 600 O O . GLU A 1 78 ? 13.667 4.341 -6.528 1.00 89.25 78 GLU A O 1
ATOM 605 N N . LEU A 1 79 ? 12.804 2.936 -8.047 1.00 87.06 79 LEU A N 1
ATOM 606 C CA . LEU A 1 79 ? 11.412 3.360 -7.854 1.00 87.06 79 LEU A CA 1
ATOM 607 C C . LEU A 1 79 ? 10.937 3.193 -6.401 1.00 87.06 79 LEU A C 1
ATOM 609 O O . LEU A 1 79 ? 10.165 4.015 -5.909 1.00 87.06 79 LEU A O 1
ATOM 613 N N . PHE A 1 80 ? 11.380 2.132 -5.722 1.00 86.69 80 PHE A N 1
ATOM 614 C CA . PHE A 1 80 ? 11.072 1.878 -4.311 1.00 86.69 80 PHE A CA 1
ATOM 615 C C . PHE A 1 80 ? 12.070 2.515 -3.334 1.00 86.69 80 PHE A C 1
ATOM 617 O O . PHE A 1 80 ? 11.941 2.291 -2.131 1.00 86.69 80 PHE A O 1
ATOM 624 N N . ALA A 1 81 ? 13.048 3.285 -3.823 1.00 86.56 81 ALA A N 1
ATOM 625 C CA . ALA A 1 81 ? 14.121 3.883 -3.026 1.00 86.56 81 ALA A CA 1
ATOM 626 C C . ALA A 1 81 ? 14.865 2.871 -2.122 1.00 86.56 81 ALA A C 1
ATOM 628 O O . ALA A 1 81 ? 15.337 3.200 -1.037 1.00 86.56 81 ALA A O 1
ATOM 629 N N . LEU A 1 82 ? 14.992 1.614 -2.562 1.00 79.81 82 LEU A N 1
ATOM 630 C CA . LEU A 1 82 ? 15.611 0.540 -1.769 1.00 79.81 82 LEU A CA 1
ATOM 631 C C . LEU A 1 82 ? 17.147 0.584 -1.790 1.00 79.81 82 LEU A C 1
ATOM 633 O O . LEU A 1 82 ? 17.790 -0.084 -0.984 1.00 79.81 82 LEU A O 1
ATOM 637 N N . ASN A 1 83 ? 17.729 1.391 -2.680 1.00 64.75 83 ASN A N 1
ATOM 638 C CA . ASN A 1 83 ? 19.177 1.538 -2.851 1.00 64.75 83 ASN A CA 1
ATOM 639 C C . ASN A 1 83 ? 19.784 2.686 -2.023 1.00 64.75 83 ASN A C 1
ATOM 641 O O . ASN A 1 83 ? 21.003 2.813 -1.965 1.00 64.75 83 ASN A O 1
ATOM 645 N N . GLU A 1 84 ? 18.963 3.494 -1.343 1.00 60.34 84 GLU A N 1
ATOM 646 C CA . GLU A 1 84 ? 19.422 4.633 -0.524 1.00 60.34 84 GLU A CA 1
ATOM 647 C C . GLU A 1 84 ? 19.693 4.255 0.952 1.00 60.34 84 GLU A C 1
ATOM 649 O O . GLU A 1 84 ? 20.046 5.092 1.781 1.00 60.34 84 GLU A O 1
ATOM 654 N N . GLY A 1 85 ? 19.611 2.966 1.293 1.00 55.47 85 GLY A N 1
ATOM 655 C CA . GLY A 1 85 ? 19.801 2.425 2.645 1.00 55.47 85 GLY A CA 1
ATOM 656 C C . GLY A 1 85 ? 21.250 2.341 3.154 1.00 55.47 85 GLY A C 1
ATOM 657 O O . GLY A 1 85 ? 21.602 1.373 3.825 1.00 55.47 85 GLY A O 1
ATOM 658 N N . SER A 1 86 ? 22.124 3.304 2.848 1.00 52.03 86 SER A N 1
ATOM 659 C CA . SER A 1 86 ? 23.459 3.409 3.482 1.00 52.03 86 SER A CA 1
ATOM 660 C C . SER A 1 86 ? 23.915 4.839 3.800 1.00 52.03 86 SER A C 1
ATOM 662 O O . SER A 1 86 ? 25.078 5.050 4.144 1.00 52.03 86 SER A O 1
ATOM 664 N N . THR A 1 87 ? 23.015 5.825 3.772 1.00 51.53 87 THR A N 1
ATOM 665 C CA . THR A 1 87 ? 23.302 7.183 4.265 1.00 51.53 87 THR A CA 1
ATOM 666 C C . THR A 1 87 ? 22.371 7.577 5.406 1.00 51.53 87 THR A C 1
ATOM 668 O O . THR A 1 87 ? 21.705 8.601 5.348 1.00 51.53 87 THR A O 1
ATOM 671 N N . ASP A 1 88 ? 22.362 6.781 6.471 1.00 52.38 88 ASP A N 1
ATOM 672 C CA . ASP A 1 88 ? 22.101 7.309 7.813 1.00 52.38 88 ASP A CA 1
ATOM 673 C C . ASP A 1 88 ? 23.345 7.057 8.675 1.00 52.38 88 ASP A C 1
ATOM 675 O O . ASP A 1 88 ? 23.403 6.187 9.541 1.00 52.38 88 ASP A O 1
ATOM 679 N N . LYS A 1 89 ? 24.422 7.783 8.350 1.00 50.66 89 LYS A N 1
ATOM 680 C CA . LYS A 1 89 ? 25.457 8.089 9.337 1.00 50.66 89 LYS A CA 1
ATOM 681 C C . LYS A 1 89 ? 24.981 9.330 10.077 1.00 50.66 89 LYS A C 1
ATOM 683 O O . LYS A 1 89 ? 25.314 10.443 9.683 1.00 50.66 89 LYS A O 1
ATOM 688 N N . SER A 1 90 ? 24.215 9.130 11.141 1.00 40.03 90 SER A N 1
ATOM 689 C CA . SER A 1 90 ? 24.071 10.145 12.180 1.00 40.03 90 SER A CA 1
ATOM 690 C C 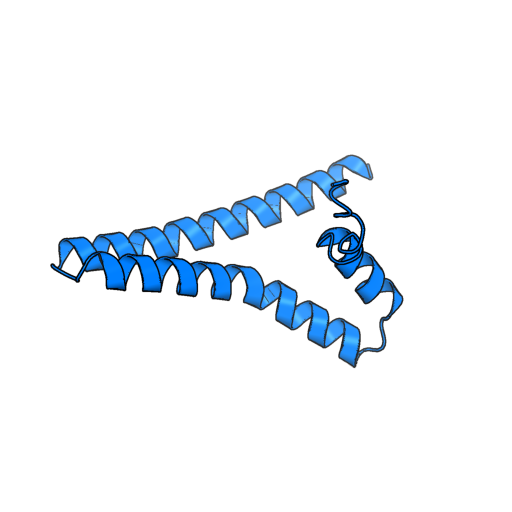. SER A 1 90 ? 25.472 10.447 12.756 1.00 40.03 90 SER A C 1
ATOM 692 O O . SER A 1 90 ? 26.134 9.514 13.223 1.00 40.03 90 SER A O 1
ATOM 694 N N . PRO A 1 91 ? 25.984 11.692 12.687 1.00 58.25 91 PRO A N 1
ATOM 695 C CA . PRO A 1 91 ? 27.188 12.068 13.415 1.00 58.25 91 PRO A CA 1
ATOM 696 C C . PRO A 1 91 ? 26.861 12.123 14.913 1.00 58.25 91 PRO A C 1
ATOM 698 O O . PRO A 1 91 ? 25.851 12.710 15.301 1.00 58.25 91 PRO A O 1
ATOM 701 N N . GLN A 1 92 ? 27.705 11.467 15.713 1.00 51.03 92 GLN A N 1
ATOM 702 C CA . GLN A 1 92 ? 27.749 11.598 17.174 1.00 51.03 92 GLN A CA 1
ATOM 703 C C . GLN A 1 92 ? 28.155 13.013 17.587 1.00 51.03 92 GLN A C 1
ATOM 705 O O . GLN A 1 92 ? 28.975 13.617 16.855 1.00 51.03 92 GLN A O 1
#

pLDDT: mean 88.81, std 14.22, range [40.03, 98.62]